Protein AF-A0A2I0T8H6-F1 (afdb_monomer_lite)

Secondary structure (DSSP, 8-state):
---B-TTT-PBP-SSS--EE-TTT--EE-TGGG-EEE--GGGT-SSPEEE-HHHHHHHHHHHHHHHHHHHHHTTSS-TTHHHHHHHHHHTTSS--

Organism: NCBI:txid1758121

Structure (mmCIF, N/CA/C/O backbone):
data_AF-A0A2I0T8H6-F1
#
_entry.id   AF-A0A2I0T8H6-F1
#
loop_
_atom_site.group_PDB
_atom_site.id
_atom_site.type_symbol
_atom_site.label_atom_id
_atom_site.label_alt_id
_atom_site.label_comp_id
_atom_site.label_asym_id
_atom_site.label_entity_id
_atom_site.label_seq_id
_atom_site.pdbx_PDB_ins_code
_atom_site.Cartn_x
_atom_site.Cartn_y
_atom_site.Cartn_z
_atom_site.occupancy
_atom_site.B_iso_or_equiv
_atom_site.auth_seq_id
_atom_site.auth_comp_id
_atom_site.auth_asym_id
_atom_site.auth_atom_id
_atom_site.pdbx_PDB_model_num
ATOM 1 N N . MET A 1 1 ? 20.691 -2.307 -3.298 1.00 68.94 1 MET A N 1
ATOM 2 C CA . MET A 1 1 ? 19.483 -1.646 -3.856 1.00 68.94 1 MET A CA 1
ATOM 3 C C . MET A 1 1 ? 18.609 -2.686 -4.546 1.00 68.94 1 MET A C 1
ATOM 5 O O . MET A 1 1 ? 19.160 -3.517 -5.247 1.00 68.94 1 MET A O 1
ATOM 9 N N . CYS A 1 2 ? 17.281 -2.639 -4.403 1.00 87.81 2 CYS A N 1
ATOM 10 C CA . CYS A 1 2 ? 16.370 -3.553 -5.107 1.00 87.81 2 CYS A CA 1
ATOM 11 C C . CYS A 1 2 ? 16.259 -3.176 -6.604 1.00 87.81 2 CYS A C 1
ATOM 13 O O . CYS A 1 2 ? 15.856 -2.039 -6.882 1.00 87.81 2 CYS A O 1
ATOM 15 N N . PRO A 1 3 ? 16.643 -4.037 -7.570 1.00 93.81 3 PRO A N 1
ATOM 16 C CA . PRO A 1 3 ? 16.611 -3.705 -9.000 1.00 93.81 3 PRO A CA 1
ATOM 17 C C . PRO A 1 3 ? 15.264 -4.010 -9.678 1.00 93.81 3 PRO A C 1
ATOM 19 O O . PRO A 1 3 ? 15.001 -3.489 -10.762 1.00 93.81 3 PRO A O 1
ATOM 22 N N . ARG A 1 4 ? 14.410 -4.823 -9.044 1.00 97.19 4 ARG A N 1
ATOM 23 C CA . ARG A 1 4 ? 13.128 -5.297 -9.585 1.00 97.19 4 ARG A CA 1
ATOM 24 C C . ARG A 1 4 ? 12.027 -5.263 -8.531 1.00 97.19 4 ARG A C 1
ATOM 26 O O . ARG A 1 4 ? 12.314 -5.246 -7.338 1.00 97.19 4 ARG A O 1
ATOM 33 N N . CYS A 1 5 ? 10.771 -5.240 -8.955 1.00 97.25 5 CYS A N 1
ATOM 34 C CA . CYS A 1 5 ? 9.630 -5.346 -8.053 1.00 97.25 5 CYS A CA 1
ATOM 35 C C . CYS A 1 5 ? 9.608 -6.720 -7.367 1.00 97.25 5 CYS A C 1
ATOM 37 O O . CYS A 1 5 ? 9.545 -7.735 -8.048 1.00 97.25 5 CYS A O 1
ATOM 39 N N . MET A 1 6 ? 9.524 -6.771 -6.036 1.00 96.94 6 MET A N 1
ATOM 40 C CA . MET A 1 6 ? 9.479 -8.022 -5.255 1.00 96.94 6 MET A CA 1
ATOM 41 C C . MET A 1 6 ? 8.137 -8.785 -5.346 1.00 96.94 6 MET A C 1
ATOM 43 O O . MET A 1 6 ? 7.824 -9.572 -4.462 1.00 96.94 6 MET A O 1
ATOM 47 N N . GLN A 1 7 ? 7.326 -8.522 -6.377 1.00 96.56 7 GLN A N 1
ATOM 48 C CA . GLN A 1 7 ? 6.019 -9.161 -6.596 1.00 96.56 7 GLN A CA 1
ATOM 49 C C . GLN A 1 7 ? 5.838 -9.583 -8.053 1.00 96.56 7 GLN A C 1
ATOM 51 O O . GLN A 1 7 ? 5.532 -10.734 -8.323 1.00 96.56 7 GLN A O 1
ATOM 56 N N . CYS A 1 8 ? 6.033 -8.660 -9.000 1.00 96.94 8 CYS A N 1
ATOM 57 C CA . CYS A 1 8 ? 5.869 -8.925 -10.434 1.00 96.94 8 CYS A CA 1
ATOM 58 C C . CYS A 1 8 ? 7.192 -8.938 -11.220 1.00 96.94 8 CYS A C 1
ATOM 60 O O . CYS A 1 8 ? 7.166 -8.916 -12.445 1.00 96.94 8 CYS A O 1
ATOM 62 N N . ASP A 1 9 ? 8.335 -8.863 -10.531 1.00 96.81 9 ASP A N 1
ATOM 63 C CA . ASP A 1 9 ? 9.702 -8.859 -11.082 1.00 96.81 9 ASP A CA 1
ATOM 64 C C . ASP A 1 9 ? 10.011 -7.794 -12.160 1.00 96.81 9 ASP A C 1
ATOM 66 O O . ASP A 1 9 ? 11.053 -7.800 -12.820 1.00 96.81 9 ASP A O 1
ATOM 70 N N . THR A 1 10 ? 9.128 -6.802 -12.312 1.00 96.44 10 THR A N 1
ATOM 71 C CA . THR A 1 10 ? 9.326 -5.686 -13.241 1.00 96.44 10 THR A CA 1
ATOM 72 C C . THR A 1 10 ? 10.583 -4.911 -12.869 1.00 96.44 10 THR A C 1
ATOM 74 O O . THR A 1 10 ? 10.749 -4.497 -11.717 1.00 96.44 10 THR A O 1
ATOM 77 N N . LYS A 1 11 ? 11.467 -4.711 -13.849 1.00 97.06 11 LYS A N 1
ATOM 78 C CA . LYS A 1 11 ? 12.705 -3.950 -13.681 1.00 97.06 11 LYS A CA 1
ATOM 79 C C . LYS A 1 11 ? 12.386 -2.480 -13.439 1.00 97.06 11 LYS A C 1
ATOM 81 O O . LYS A 1 11 ? 11.533 -1.903 -14.105 1.00 97.06 11 LYS A O 1
ATOM 86 N N . PHE A 1 12 ? 13.080 -1.884 -12.480 1.00 96.62 12 PHE A N 1
ATOM 87 C CA . PHE A 1 12 ? 12.988 -0.450 -12.249 1.00 96.62 12 PHE A CA 1
ATOM 88 C C . PHE A 1 12 ? 13.876 0.309 -13.233 1.00 96.62 12 PHE A C 1
ATOM 90 O O . PHE A 1 12 ? 15.028 -0.068 -13.458 1.00 96.62 12 PHE A O 1
ATOM 97 N N . ASP A 1 13 ? 13.344 1.398 -13.769 1.00 93.56 13 ASP A N 1
ATOM 98 C CA . ASP A 1 13 ? 14.013 2.301 -14.700 1.00 93.56 13 ASP A CA 1
ATOM 99 C C . ASP A 1 13 ? 13.584 3.755 -14.418 1.00 93.56 13 ASP A C 1
ATOM 101 O O . ASP A 1 13 ? 13.075 4.074 -13.338 1.00 93.56 13 ASP A O 1
ATOM 105 N N . PHE A 1 14 ? 13.826 4.668 -15.359 1.00 92.00 14 PHE A N 1
ATOM 106 C CA . PHE A 1 14 ? 13.464 6.078 -15.198 1.00 92.00 14 PHE A CA 1
ATOM 107 C C . PHE A 1 14 ? 11.945 6.328 -15.177 1.00 92.00 14 PHE A C 1
ATOM 109 O O . PHE A 1 14 ? 11.508 7.337 -14.614 1.00 92.00 14 PHE A O 1
ATOM 116 N N . ILE A 1 15 ? 11.148 5.412 -15.736 1.00 92.81 15 ILE A N 1
ATOM 117 C CA . ILE A 1 15 ? 9.684 5.494 -15.818 1.00 92.81 15 ILE A CA 1
ATOM 118 C C . ILE A 1 15 ? 9.059 4.758 -14.622 1.00 92.81 15 ILE A C 1
ATOM 120 O O . ILE A 1 15 ? 8.227 5.303 -13.897 1.00 92.81 15 ILE A O 1
ATOM 124 N N . THR A 1 16 ? 9.509 3.534 -14.360 1.00 94.56 16 THR A N 1
ATOM 125 C CA . THR A 1 16 ? 9.043 2.664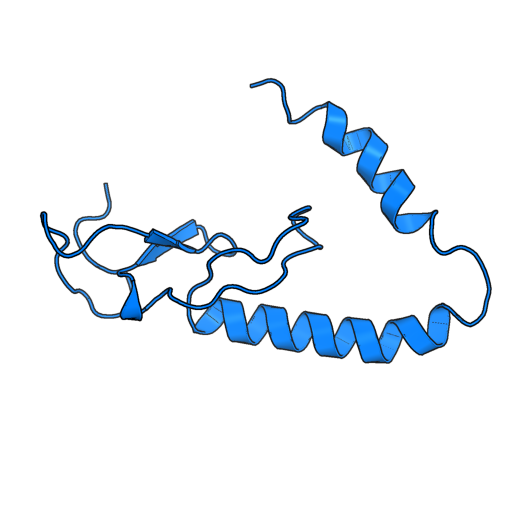 -13.281 1.00 94.56 16 THR A CA 1
ATOM 126 C C . THR A 1 16 ? 9.822 2.952 -12.005 1.00 94.56 16 THR A C 1
ATOM 128 O O . THR A 1 16 ? 10.861 2.350 -11.717 1.00 94.56 16 THR A O 1
ATOM 131 N N . ARG A 1 17 ? 9.297 3.883 -11.207 1.00 94.75 17 ARG A N 1
ATOM 132 C CA . ARG A 1 17 ? 9.888 4.274 -9.923 1.00 94.75 17 ARG A CA 1
ATOM 133 C C . ARG A 1 17 ? 9.712 3.194 -8.849 1.00 94.75 17 ARG A C 1
ATOM 135 O O . ARG A 1 17 ? 8.803 2.364 -8.887 1.00 94.75 17 ARG A O 1
ATOM 142 N N . LYS A 1 18 ? 10.626 3.217 -7.876 1.00 95.69 18 LYS A N 1
ATOM 143 C CA . LYS A 1 18 ? 10.661 2.298 -6.731 1.00 95.69 18 LYS A CA 1
ATOM 144 C C . LYS A 1 18 ? 9.765 2.803 -5.609 1.00 95.69 18 LYS A C 1
ATOM 146 O O . LYS A 1 18 ? 9.846 3.971 -5.232 1.00 95.69 18 LYS A O 1
ATOM 151 N N . HIS A 1 19 ? 8.995 1.907 -5.002 1.00 96.62 19 HIS A N 1
ATOM 152 C CA . HIS A 1 19 ? 8.151 2.213 -3.852 1.00 96.62 19 HIS A CA 1
ATOM 153 C C . HIS A 1 19 ? 8.306 1.160 -2.759 1.00 96.62 19 HIS A C 1
ATOM 155 O O . HIS A 1 19 ? 8.294 -0.032 -3.034 1.00 96.62 19 HIS A O 1
ATOM 161 N N . HIS A 1 20 ? 8.396 1.588 -1.503 1.00 96.94 20 HIS A N 1
ATOM 162 C CA . HIS A 1 20 ? 8.426 0.666 -0.367 1.00 96.94 20 HIS A CA 1
ATOM 163 C C . HIS A 1 20 ? 7.043 0.534 0.269 1.00 96.94 20 HIS A C 1
ATOM 165 O O . HIS A 1 20 ? 6.329 1.528 0.437 1.00 96.94 20 HIS A O 1
ATOM 171 N N . CYS A 1 21 ? 6.666 -0.687 0.638 1.00 97.38 21 CYS A N 1
ATOM 172 C CA . CYS A 1 21 ? 5.523 -0.905 1.519 1.00 97.38 21 CYS A CA 1
ATOM 173 C C . CYS A 1 21 ? 5.906 -0.463 2.937 1.00 97.38 21 CYS A C 1
ATOM 175 O O . CYS A 1 21 ? 6.889 -0.956 3.482 1.00 97.38 21 CYS A O 1
ATOM 177 N N . ARG A 1 22 ? 5.134 0.439 3.554 1.00 96.62 22 ARG A N 1
ATOM 178 C CA . ARG A 1 22 ? 5.441 0.943 4.909 1.00 96.62 22 ARG A CA 1
ATOM 179 C C . ARG A 1 22 ? 5.206 -0.097 6.009 1.00 96.62 22 ARG A C 1
ATOM 181 O O . ARG A 1 22 ? 5.750 0.044 7.092 1.00 96.62 22 ARG A O 1
ATOM 188 N N . ARG A 1 23 ? 4.428 -1.147 5.721 1.00 94.31 23 ARG A N 1
ATOM 189 C CA . ARG A 1 23 ? 4.165 -2.261 6.643 1.00 94.31 23 ARG A CA 1
ATOM 190 C C . ARG A 1 23 ? 5.306 -3.285 6.659 1.00 94.31 23 ARG A C 1
ATOM 192 O O . ARG A 1 23 ? 5.723 -3.691 7.731 1.00 94.31 23 ARG A O 1
ATOM 199 N N . CYS A 1 24 ? 5.787 -3.724 5.490 1.00 95.25 24 CYS A N 1
ATOM 200 C CA . CYS A 1 24 ? 6.756 -4.830 5.385 1.00 95.25 24 CYS A CA 1
ATOM 201 C C . CYS A 1 24 ? 8.147 -4.438 4.864 1.00 95.25 24 CYS A C 1
ATOM 203 O O . CYS A 1 24 ? 9.011 -5.299 4.746 1.00 95.25 24 CYS A O 1
ATOM 205 N N . GLY A 1 25 ? 8.369 -3.180 4.474 1.00 94.94 25 GLY A N 1
ATOM 206 C CA . GLY A 1 25 ? 9.666 -2.672 4.006 1.00 94.94 25 GLY A CA 1
ATOM 207 C C . GLY A 1 25 ? 10.102 -3.126 2.605 1.00 94.94 25 GLY A C 1
ATOM 208 O O . GLY A 1 25 ? 11.010 -2.528 2.031 1.00 94.94 25 GLY A O 1
ATOM 209 N N . LYS A 1 26 ? 9.449 -4.134 2.009 1.00 96.38 26 LYS A N 1
ATOM 210 C CA . LYS A 1 26 ? 9.762 -4.649 0.662 1.00 96.38 26 LYS A CA 1
ATOM 211 C C . LYS A 1 26 ? 9.565 -3.590 -0.435 1.00 96.38 26 LYS A C 1
ATOM 213 O O . LYS A 1 26 ? 8.779 -2.649 -0.280 1.00 96.38 26 LYS A O 1
ATOM 218 N N . CYS A 1 27 ? 10.272 -3.760 -1.555 1.00 97.25 27 CYS A N 1
ATOM 219 C CA . CYS A 1 27 ? 10.301 -2.827 -2.684 1.00 97.25 27 CYS A CA 1
ATOM 220 C C . CYS A 1 27 ? 9.409 -3.294 -3.850 1.00 97.25 27 CYS A C 1
ATOM 222 O O . CYS A 1 27 ? 9.471 -4.445 -4.278 1.00 97.25 27 CYS A O 1
ATOM 224 N N . PHE A 1 28 ? 8.606 -2.385 -4.396 1.00 97.88 28 PHE A N 1
ATOM 225 C CA . PHE A 1 28 ? 7.558 -2.651 -5.378 1.00 97.88 28 PHE A CA 1
ATOM 226 C C . PHE A 1 28 ? 7.482 -1.550 -6.443 1.00 97.88 28 PHE A C 1
ATOM 228 O O . PHE A 1 28 ? 7.939 -0.427 -6.225 1.00 97.88 28 PHE A O 1
ATOM 235 N N . CYS A 1 29 ? 6.868 -1.858 -7.586 1.00 97.56 29 CYS A N 1
ATOM 236 C CA . CYS A 1 29 ? 6.392 -0.847 -8.532 1.00 97.56 29 CYS A CA 1
ATOM 237 C C . CYS A 1 29 ? 5.073 -0.222 -8.047 1.00 97.56 29 CYS A C 1
ATOM 239 O O . CYS A 1 29 ? 4.440 -0.735 -7.119 1.00 97.56 29 CYS A O 1
ATOM 241 N N 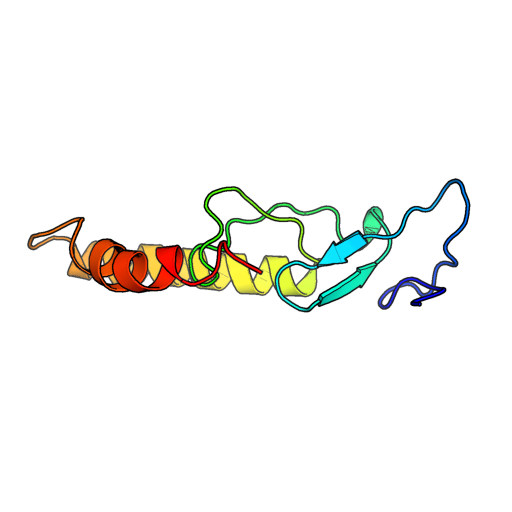. ASP A 1 30 ? 4.644 0.873 -8.681 1.00 96.38 30 ASP A N 1
ATOM 242 C CA . ASP A 1 30 ? 3.417 1.577 -8.287 1.00 96.38 30 ASP A CA 1
ATOM 243 C C . ASP A 1 30 ? 2.187 0.655 -8.346 1.00 96.38 30 ASP A C 1
ATOM 245 O O . ASP A 1 30 ? 1.443 0.565 -7.372 1.00 96.38 30 ASP A O 1
ATOM 249 N N . LYS A 1 31 ? 2.064 -0.155 -9.408 1.00 96.31 31 LYS A N 1
ATOM 250 C CA . LYS A 1 31 ? 0.960 -1.117 -9.592 1.00 96.31 31 LYS A CA 1
ATOM 251 C C . LYS A 1 31 ? 0.842 -2.135 -8.450 1.00 96.31 31 LYS A C 1
ATOM 253 O O . LYS A 1 31 ? -0.261 -2.436 -8.010 1.00 96.31 31 LYS A O 1
ATOM 258 N N . CYS A 1 32 ? 1.966 -2.656 -7.951 1.00 97.25 32 CYS A N 1
ATOM 259 C CA . CYS A 1 32 ? 1.971 -3.664 -6.881 1.00 97.25 32 CYS A CA 1
ATOM 260 C C . CYS A 1 32 ? 1.816 -3.066 -5.471 1.00 97.25 32 CYS A C 1
ATOM 262 O O . CYS A 1 32 ? 1.643 -3.800 -4.495 1.00 97.25 32 CYS A O 1
ATOM 264 N N . CYS A 1 33 ? 1.908 -1.742 -5.343 1.00 97.12 33 CYS A N 1
ATOM 265 C CA . CYS A 1 33 ? 1.949 -1.043 -4.064 1.00 97.12 33 CYS A CA 1
ATOM 266 C C . CYS A 1 33 ? 1.241 0.313 -4.156 1.00 97.12 33 CYS A C 1
ATOM 268 O O . CYS A 1 33 ? 1.802 1.327 -3.756 1.00 97.12 33 CYS A O 1
ATOM 270 N N . SER A 1 34 ? 0.029 0.354 -4.712 1.00 95.69 34 SER A N 1
ATOM 271 C CA . SER A 1 34 ? -0.732 1.592 -4.961 1.00 95.69 34 SER A CA 1
ATOM 272 C C . SER A 1 34 ? -1.671 1.987 -3.818 1.00 95.69 34 SER A C 1
ATOM 274 O O . SER A 1 34 ? -2.075 3.144 -3.712 1.00 95.69 34 SER A O 1
ATOM 276 N N . LYS A 1 35 ? -2.020 1.042 -2.939 1.00 95.88 35 LYS A N 1
ATOM 277 C CA . LYS A 1 35 ? -3.010 1.258 -1.879 1.00 95.88 35 LYS A CA 1
ATOM 278 C C . LYS A 1 35 ? -2.426 2.110 -0.755 1.00 95.88 35 LYS A C 1
ATOM 280 O O . LYS A 1 35 ? -1.332 1.826 -0.267 1.00 95.88 35 LYS A O 1
ATOM 285 N N . LYS A 1 36 ? -3.183 3.112 -0.305 1.00 96.19 36 LYS A N 1
ATOM 286 C CA . LYS A 1 36 ? -2.924 3.832 0.947 1.00 96.19 36 LYS A CA 1
ATOM 287 C C . LYS A 1 36 ? -3.905 3.344 2.004 1.00 96.19 36 LYS A C 1
ATOM 289 O O . LYS A 1 36 ? -5.109 3.411 1.786 1.00 96.19 36 LYS A O 1
ATOM 294 N N . VAL A 1 37 ? -3.393 2.825 3.114 1.00 94.00 37 VAL A N 1
ATOM 295 C CA . VAL A 1 37 ? -4.206 2.245 4.193 1.00 94.00 37 VAL A CA 1
ATOM 296 C C . VAL A 1 37 ? -3.717 2.800 5.532 1.00 94.00 37 VAL A C 1
ATOM 298 O O . VAL A 1 37 ? -2.496 2.902 5.710 1.00 94.00 37 VAL A O 1
ATOM 301 N N . PRO A 1 38 ? -4.621 3.171 6.461 1.00 90.88 38 PRO A N 1
ATOM 302 C CA . PRO A 1 38 ? -4.240 3.562 7.814 1.00 90.88 38 PRO A CA 1
ATOM 303 C C . PRO A 1 38 ? -3.360 2.499 8.472 1.00 90.88 38 PRO A C 1
ATOM 305 O O . PRO A 1 38 ? -3.596 1.300 8.313 1.00 90.88 38 PRO A O 1
ATOM 308 N N . LEU A 1 39 ? -2.349 2.932 9.225 1.00 88.88 39 LEU A N 1
ATOM 309 C CA . LEU A 1 39 ? -1.510 2.021 10.004 1.00 88.88 39 LEU A CA 1
ATOM 310 C C . LEU A 1 39 ? -1.238 2.570 11.419 1.00 88.88 39 LEU A C 1
ATOM 312 O O . LEU A 1 39 ? -0.083 2.824 11.766 1.00 88.88 39 LEU A O 1
ATOM 316 N N . PRO A 1 40 ? -2.283 2.729 12.261 1.00 83.81 40 PRO A N 1
ATOM 317 C CA . PRO A 1 40 ? -2.160 3.412 13.553 1.00 83.81 40 PRO A CA 1
ATOM 318 C C . PRO A 1 40 ? -1.240 2.691 14.544 1.00 83.81 40 PRO A C 1
ATOM 320 O O . PRO A 1 40 ? -0.565 3.335 15.337 1.00 83.81 40 PRO A O 1
ATOM 323 N N . ARG A 1 41 ? -1.153 1.352 14.473 1.00 79.25 41 ARG A N 1
ATOM 324 C CA . ARG A 1 41 ? -0.279 0.543 15.350 1.00 79.25 41 ARG A CA 1
ATOM 325 C C . ARG A 1 41 ? 1.214 0.811 15.145 1.00 79.25 41 ARG A C 1
ATOM 327 O O . ARG A 1 41 ? 2.008 0.501 16.019 1.00 79.25 41 ARG A O 1
ATOM 334 N N . MET A 1 42 ? 1.583 1.361 13.990 1.00 81.62 42 MET A N 1
ATOM 335 C CA . MET A 1 42 ? 2.947 1.791 13.673 1.00 81.62 42 MET A CA 1
ATOM 336 C C . MET A 1 42 ? 3.122 3.308 13.858 1.00 81.62 42 MET A C 1
ATOM 338 O O . MET A 1 42 ? 4.057 3.884 13.312 1.00 81.62 42 MET A O 1
ATOM 342 N N . CYS A 1 43 ? 2.197 3.962 14.569 1.00 83.88 43 CYS A N 1
ATOM 343 C CA . CYS A 1 43 ? 2.186 5.403 14.830 1.00 83.88 43 CYS A CA 1
ATOM 344 C C . CYS A 1 43 ? 2.119 6.286 13.568 1.00 83.88 43 CYS A C 1
ATOM 346 O O . CYS A 1 43 ? 2.495 7.456 13.609 1.00 83.88 43 CYS A O 1
ATOM 348 N N . PHE A 1 44 ? 1.610 5.762 12.446 1.00 85.00 44 PHE A N 1
ATOM 349 C CA . PHE A 1 44 ? 1.290 6.595 11.287 1.00 85.00 44 PHE A CA 1
ATOM 350 C C . PHE A 1 44 ? -0.080 7.245 11.471 1.00 85.00 44 PHE A C 1
ATOM 352 O O . PHE A 1 44 ? -1.082 6.546 11.633 1.00 85.00 44 PHE A O 1
ATOM 359 N N . VAL A 1 45 ? -0.106 8.576 11.408 1.00 84.75 45 VAL A N 1
ATOM 360 C CA . VAL A 1 45 ? -1.339 9.374 11.465 1.00 84.75 45 VAL A CA 1
ATOM 361 C C . VAL A 1 45 ? -2.107 9.258 10.147 1.00 84.75 45 VAL A C 1
ATOM 363 O O . VAL A 1 45 ? -3.294 8.940 10.142 1.00 84.75 45 VAL A O 1
ATOM 366 N N . ASP A 1 46 ? -1.409 9.434 9.024 1.00 89.56 46 ASP A N 1
ATOM 367 C CA . ASP A 1 46 ? -2.010 9.402 7.692 1.00 89.56 46 ASP A CA 1
ATOM 368 C C . ASP A 1 46 ? -1.978 8.002 7.053 1.00 89.56 46 ASP A C 1
ATOM 370 O O . ASP A 1 46 ? -1.079 7.198 7.330 1.00 89.56 46 ASP A O 1
ATOM 374 N N . PRO A 1 47 ? -2.905 7.696 6.123 1.00 92.81 47 PRO A N 1
ATOM 375 C CA . PRO A 1 47 ? -2.861 6.470 5.336 1.00 92.81 47 PRO A CA 1
ATOM 376 C C . PRO A 1 47 ? -1.546 6.321 4.565 1.00 92.81 47 PRO A C 1
ATOM 378 O O . PRO A 1 47 ? -1.189 7.135 3.707 1.00 92.81 47 PRO A O 1
ATOM 381 N N . VAL A 1 48 ? -0.844 5.218 4.813 1.00 95.81 48 VAL A N 1
ATOM 382 C CA . VAL A 1 48 ? 0.466 4.947 4.220 1.00 95.81 48 VAL A CA 1
ATOM 383 C C . VAL A 1 48 ? 0.381 3.955 3.078 1.00 95.81 48 VAL A C 1
ATOM 385 O O . VAL A 1 48 ? -0.481 3.080 3.035 1.00 95.81 48 VAL A O 1
ATOM 388 N N . ARG A 1 49 ? 1.328 4.074 2.146 1.00 97.38 49 ARG A N 1
ATOM 389 C CA . ARG A 1 49 ? 1.444 3.176 0.998 1.00 97.38 49 ARG A CA 1
ATOM 390 C C . ARG A 1 49 ? 1.789 1.747 1.440 1.00 97.38 49 ARG A C 1
ATOM 392 O O . ARG A 1 49 ? 2.797 1.534 2.120 1.00 97.38 49 ARG A O 1
ATOM 399 N N . GLN A 1 50 ? 1.001 0.773 0.997 1.00 97.44 50 GLN A N 1
ATOM 400 C CA . GLN A 1 50 ? 1.193 -0.646 1.289 1.00 97.44 50 GLN A CA 1
ATOM 401 C C . GLN A 1 50 ? 1.079 -1.510 0.025 1.00 97.44 50 GLN A C 1
ATOM 403 O O . GLN A 1 50 ? 0.373 -1.163 -0.924 1.00 97.44 50 GLN A O 1
ATOM 408 N N . CYS A 1 51 ? 1.767 -2.656 0.020 1.00 97.62 51 CYS A N 1
ATOM 409 C CA . CYS A 1 51 ? 1.549 -3.682 -0.999 1.00 97.62 51 CYS A CA 1
ATOM 410 C C . CYS A 1 51 ? 0.159 -4.314 -0.841 1.00 97.62 51 CYS A C 1
ATOM 412 O O . CYS A 1 51 ? -0.475 -4.188 0.210 1.00 97.62 51 CYS A O 1
ATOM 414 N N . ALA A 1 52 ? -0.312 -5.004 -1.882 1.00 94.94 52 ALA A N 1
ATOM 415 C CA . ALA A 1 52 ? -1.646 -5.605 -1.896 1.00 94.94 52 ALA A CA 1
ATOM 416 C C . ALA A 1 52 ? -1.905 -6.538 -0.698 1.00 94.94 52 ALA A C 1
ATOM 418 O O . ALA A 1 52 ? -2.965 -6.452 -0.083 1.00 94.94 52 ALA A O 1
ATOM 419 N N . GLU A 1 53 ? -0.924 -7.368 -0.340 1.00 95.75 53 GLU A N 1
ATOM 420 C CA . GLU A 1 53 ? -1.002 -8.298 0.789 1.00 95.75 53 GLU A CA 1
ATOM 421 C C . GLU A 1 53 ? -1.115 -7.561 2.132 1.00 95.75 53 GLU A C 1
ATOM 423 O O . GLU A 1 53 ? -2.068 -7.765 2.882 1.00 95.75 53 GLU A O 1
ATOM 428 N N . CYS A 1 54 ? -0.197 -6.630 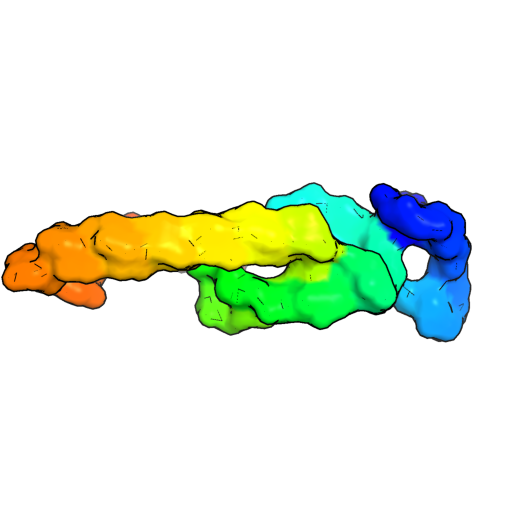2.414 1.00 96.19 54 CYS A N 1
ATOM 429 C CA . CYS A 1 54 ? -0.222 -5.856 3.656 1.00 96.19 54 CYS A CA 1
ATOM 430 C C . CYS A 1 54 ? -1.480 -4.993 3.790 1.00 96.19 54 CYS A C 1
ATOM 432 O O . CYS A 1 54 ? -1.993 -4.836 4.897 1.00 96.19 54 CYS A O 1
ATOM 434 N N . ALA A 1 55 ? -1.995 -4.461 2.680 1.00 95.81 55 ALA A N 1
ATOM 435 C CA . ALA A 1 55 ? -3.231 -3.694 2.681 1.00 95.81 55 ALA A CA 1
ATOM 436 C C . ALA A 1 55 ? -4.423 -4.540 3.160 1.00 95.81 55 ALA A C 1
ATOM 438 O O . ALA A 1 55 ? -5.215 -4.051 3.960 1.00 95.81 55 ALA A O 1
ATOM 439 N N . LEU A 1 56 ? -4.525 -5.804 2.729 1.00 94.81 56 LEU A N 1
ATOM 440 C CA . LEU A 1 56 ? -5.576 -6.724 3.184 1.00 94.81 56 LEU A CA 1
ATOM 441 C C . LEU A 1 56 ? -5.449 -7.038 4.679 1.00 94.81 56 LEU A C 1
ATOM 443 O O . LEU A 1 56 ? -6.452 -7.063 5.388 1.00 94.81 56 LEU A O 1
ATOM 447 N N . ILE A 1 57 ? -4.223 -7.249 5.167 1.00 93.00 57 ILE A N 1
ATOM 448 C CA . ILE A 1 57 ? -3.964 -7.503 6.593 1.00 93.00 57 ILE A CA 1
ATOM 449 C C . ILE A 1 57 ? -4.368 -6.284 7.427 1.00 93.00 57 ILE A C 1
ATOM 451 O O . ILE A 1 57 ? -5.127 -6.417 8.383 1.00 93.00 57 ILE A O 1
ATOM 455 N N . SER A 1 58 ? -3.913 -5.092 7.035 1.00 92.75 58 SER A N 1
ATOM 456 C CA . SER A 1 58 ? -4.219 -3.851 7.754 1.00 92.75 58 SER A CA 1
ATOM 457 C C . SER A 1 58 ? -5.723 -3.556 7.774 1.00 92.75 58 SER A C 1
ATOM 459 O O . SER A 1 58 ? -6.240 -3.138 8.801 1.00 92.75 58 SER A O 1
ATOM 461 N N . GLN A 1 59 ? -6.451 -3.833 6.686 1.00 91.62 59 GLN A N 1
ATOM 462 C CA . GLN A 1 59 ? -7.911 -3.675 6.644 1.00 91.62 59 GLN A CA 1
ATOM 463 C C . GLN A 1 59 ? -8.624 -4.621 7.615 1.00 91.62 59 GLN A C 1
ATOM 465 O O . GLN A 1 59 ? -9.445 -4.170 8.408 1.00 91.62 59 GLN A O 1
ATO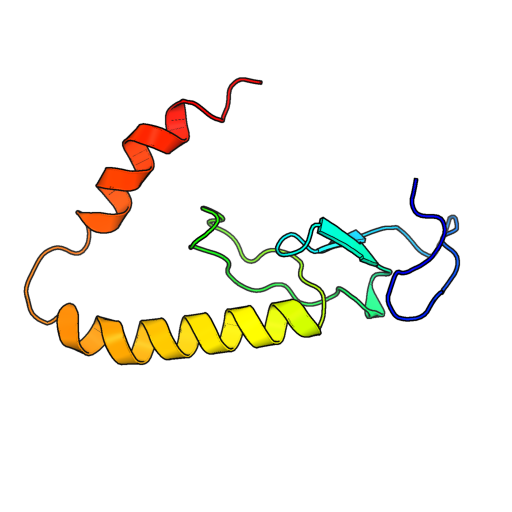M 470 N N . LYS A 1 60 ? -8.254 -5.908 7.628 1.00 90.00 60 LYS A N 1
ATOM 471 C CA . LYS A 1 60 ? -8.805 -6.880 8.587 1.00 90.00 60 LYS A CA 1
ATOM 472 C C . LYS A 1 60 ? -8.517 -6.486 10.036 1.00 90.00 60 LYS A C 1
ATOM 474 O O . LYS A 1 60 ? -9.373 -6.646 10.901 1.00 90.00 60 LYS A O 1
ATOM 479 N N . GLU A 1 61 ? -7.325 -5.955 10.310 1.00 87.31 61 GLU A N 1
ATOM 480 C CA . GLU A 1 61 ? -6.970 -5.445 11.638 1.00 87.31 61 GLU A CA 1
ATOM 481 C C . GLU A 1 61 ? -7.819 -4.243 12.051 1.00 87.31 61 GLU A C 1
ATOM 483 O O . GLU A 1 61 ? -8.227 -4.175 13.211 1.00 87.31 61 GLU A O 1
ATOM 488 N N . THR A 1 62 ? -8.089 -3.314 11.128 1.00 85.00 62 THR A N 1
ATOM 489 C CA . THR A 1 62 ? -8.990 -2.180 11.366 1.00 85.00 62 THR A CA 1
ATOM 490 C C . THR A 1 62 ? -10.415 -2.660 11.622 1.00 85.00 62 THR A C 1
ATOM 492 O O . THR A 1 62 ? -11.013 -2.258 12.612 1.00 85.00 62 THR A O 1
ATOM 495 N N . GLU A 1 63 ? -10.940 -3.581 10.812 1.00 85.75 63 GLU A N 1
ATOM 496 C CA . GLU A 1 63 ? -12.280 -4.145 11.014 1.00 85.75 63 GLU A CA 1
ATOM 497 C C . GLU A 1 63 ? -12.416 -4.865 12.361 1.00 85.75 63 GLU A C 1
ATOM 499 O O . GLU A 1 63 ? -13.440 -4.739 13.034 1.00 85.75 63 GLU A O 1
ATOM 504 N N . PHE A 1 64 ? -11.393 -5.623 12.766 1.00 83.44 64 PHE A N 1
ATOM 505 C CA . PHE A 1 64 ? -11.361 -6.278 14.071 1.00 83.44 64 PHE A CA 1
ATOM 506 C C . PHE A 1 64 ? -11.333 -5.251 15.205 1.00 83.44 64 PHE A C 1
ATOM 508 O O . PHE A 1 64 ? -12.120 -5.359 16.143 1.00 83.44 64 PHE A O 1
ATOM 515 N N . TYR A 1 65 ? -10.468 -4.237 15.103 1.00 76.88 65 TYR A N 1
ATOM 516 C CA . TYR A 1 65 ?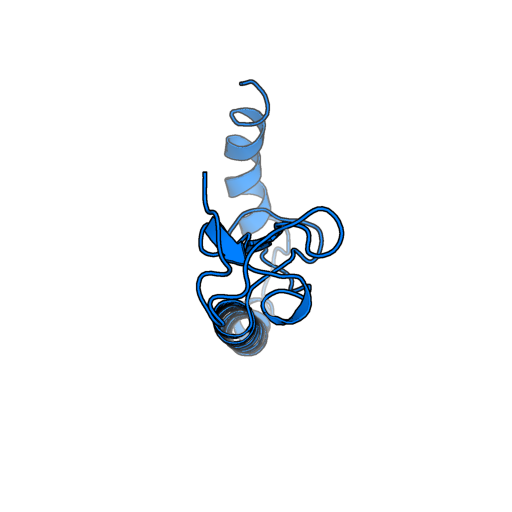 -10.374 -3.154 16.081 1.00 76.88 65 TYR A CA 1
ATOM 517 C C . TYR A 1 65 ? -11.714 -2.424 16.225 1.00 76.88 65 TYR A C 1
ATOM 519 O O . TYR A 1 65 ? -12.213 -2.283 17.337 1.00 76.88 65 TYR A O 1
ATOM 527 N N . ASP A 1 66 ? -12.349 -2.047 15.117 1.00 78.12 66 ASP A N 1
ATOM 528 C CA . ASP A 1 66 ? -13.619 -1.319 15.125 1.00 78.12 66 ASP A CA 1
ATOM 529 C C . ASP A 1 66 ? -14.763 -2.134 15.736 1.00 78.12 66 ASP A C 1
ATOM 531 O O . ASP A 1 66 ? -15.605 -1.583 16.451 1.00 78.12 66 ASP A O 1
ATOM 535 N N . LYS A 1 67 ? -14.798 -3.447 15.477 1.00 73.12 67 LYS A N 1
ATOM 536 C CA . LYS A 1 67 ? -15.819 -4.352 16.026 1.00 73.12 67 LYS A CA 1
ATOM 537 C C . LYS A 1 67 ? -15.593 -4.654 17.508 1.00 73.12 67 LYS A C 1
ATOM 539 O O . LYS A 1 67 ? -16.565 -4.751 18.246 1.00 73.12 67 LYS A O 1
ATOM 544 N N . GLN A 1 68 ? -14.342 -4.800 17.946 1.00 64.50 68 GLN A N 1
ATOM 545 C CA . GLN A 1 68 ? -14.013 -5.194 19.321 1.00 64.50 68 GLN A CA 1
ATOM 546 C C . 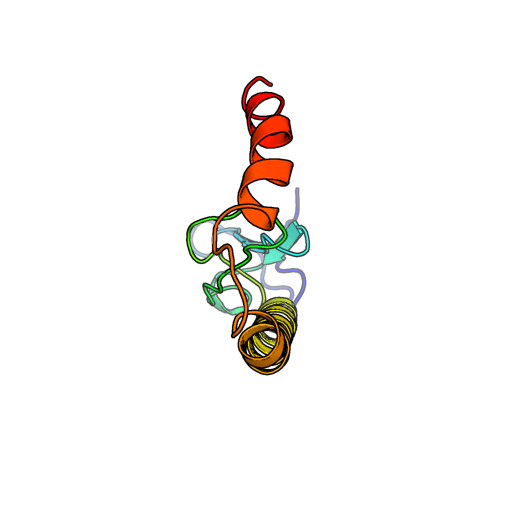GLN A 1 68 ? -13.900 -3.996 20.277 1.00 64.50 68 GLN A C 1
ATOM 548 O O . GLN A 1 68 ? -14.368 -4.080 21.409 1.00 64.50 68 GLN A O 1
ATOM 553 N N . LEU A 1 69 ? -13.350 -2.850 19.852 1.00 59.41 69 LEU A N 1
ATOM 554 C CA . LEU A 1 69 ? -13.216 -1.692 20.744 1.00 59.41 69 LEU A CA 1
ATOM 555 C C . LEU A 1 69 ? -14.484 -0.880 20.923 1.00 59.41 69 LEU A C 1
ATOM 557 O O . LEU A 1 69 ? -14.648 -0.323 22.000 1.00 59.41 69 LEU A O 1
ATOM 561 N N . LYS A 1 70 ? -15.407 -0.813 19.957 1.00 54.72 70 LYS A N 1
ATOM 562 C CA . LYS A 1 70 ? -16.693 -0.134 20.214 1.00 54.72 70 LYS A CA 1
ATOM 563 C C . LYS A 1 70 ? -17.440 -0.757 21.398 1.00 54.72 70 LYS A C 1
ATOM 565 O O . LYS A 1 70 ? -18.140 -0.049 22.110 1.00 54.72 70 LYS A O 1
ATOM 570 N N . VAL A 1 71 ? -17.229 -2.050 21.646 1.00 56.28 71 VAL A N 1
ATOM 571 C CA . VAL A 1 71 ? -17.788 -2.766 22.800 1.00 56.28 71 VAL A CA 1
ATOM 572 C C . VAL A 1 71 ? -17.090 -2.367 24.110 1.00 56.28 71 VAL A C 1
ATOM 574 O O . VAL A 1 71 ? -17.753 -2.251 25.135 1.00 56.28 71 VAL A O 1
ATOM 577 N N . LEU A 1 72 ? -15.782 -2.082 24.082 1.00 55.66 72 LEU A N 1
ATOM 578 C CA . LEU A 1 72 ? -14.997 -1.665 25.256 1.00 55.66 72 LEU A CA 1
ATOM 579 C C . LEU A 1 72 ? -15.063 -0.151 25.537 1.00 55.66 72 LEU A C 1
ATOM 581 O O . LEU A 1 72 ? -14.909 0.271 26.677 1.00 55.66 72 LEU A O 1
ATOM 585 N N . MET A 1 73 ? -15.318 0.677 24.520 1.00 54.09 73 MET A N 1
ATOM 586 C CA . MET A 1 73 ? -15.343 2.144 24.620 1.00 54.09 73 MET A CA 1
ATOM 587 C C . MET A 1 73 ? -16.704 2.730 25.029 1.00 54.09 73 MET A C 1
ATOM 589 O O . MET A 1 73 ? -16.841 3.950 25.106 1.00 54.09 73 MET A O 1
ATOM 593 N N . ASN A 1 74 ? -17.695 1.892 25.349 1.00 56.44 74 ASN A N 1
ATOM 594 C CA . ASN A 1 74 ? -18.939 2.341 25.986 1.00 56.44 74 ASN A CA 1
ATOM 595 C C . ASN A 1 74 ? -18.746 2.765 27.458 1.00 56.44 74 ASN A C 1
ATOM 597 O O . ASN A 1 74 ? -19.680 3.269 28.077 1.00 56.44 74 ASN A O 1
ATOM 601 N N . GLY A 1 75 ? -17.540 2.617 28.017 1.00 54.62 75 GLY A N 1
ATOM 602 C CA . GLY A 1 75 ? -17.191 3.100 29.349 1.00 54.62 75 GLY A CA 1
ATOM 603 C C . GLY A 1 75 ? -15.828 3.787 29.374 1.00 54.62 75 GLY A C 1
ATOM 604 O O . GLY A 1 75 ? -14.825 3.116 29.547 1.00 54.62 75 GLY A O 1
ATOM 605 N N . LYS A 1 76 ? -15.844 5.124 29.281 1.00 50.47 76 LYS A N 1
ATOM 606 C CA . LYS A 1 76 ? -14.787 6.080 29.673 1.00 50.47 76 LYS A CA 1
ATOM 607 C C . LYS A 1 76 ? -13.425 6.010 28.942 1.00 50.47 76 LYS A C 1
ATOM 609 O O . LYS A 1 76 ? -12.787 4.983 28.773 1.00 50.47 76 LYS A O 1
ATOM 614 N N . ASP A 1 77 ? -12.984 7.212 28.575 1.00 50.28 77 ASP A N 1
ATOM 615 C CA . ASP A 1 77 ? -11.600 7.633 28.326 1.00 50.28 77 ASP A CA 1
ATOM 616 C C . ASP A 1 77 ? -10.965 7.299 26.971 1.00 50.28 77 ASP A C 1
ATOM 618 O O . ASP A 1 77 ? -10.006 6.545 26.813 1.00 50.28 77 ASP A O 1
ATOM 622 N N . ARG A 1 78 ? -11.426 8.073 25.985 1.00 52.44 78 ARG A N 1
ATOM 623 C CA . ARG A 1 78 ? -10.878 8.263 24.633 1.00 52.44 78 ARG A CA 1
ATOM 624 C C . ARG A 1 78 ? -9.456 8.858 24.566 1.00 52.44 78 ARG A C 1
ATOM 626 O O . ARG A 1 78 ? -9.086 9.370 23.517 1.00 52.44 78 ARG A O 1
ATOM 633 N N . MET A 1 79 ? -8.648 8.795 25.628 1.00 44.38 79 MET A N 1
ATOM 634 C CA . MET A 1 79 ? -7.325 9.445 25.659 1.00 44.38 79 MET A CA 1
ATOM 635 C C . MET A 1 79 ? -6.201 8.629 26.328 1.00 44.38 79 MET A C 1
ATOM 637 O O . MET A 1 79 ? -5.036 8.942 26.111 1.00 44.38 79 MET A O 1
ATOM 641 N N . HIS A 1 80 ? -6.474 7.561 27.087 1.00 45.75 80 HIS A N 1
ATOM 642 C CA . HIS A 1 80 ? -5.410 6.952 27.907 1.00 45.75 80 HIS A CA 1
ATOM 643 C C . HIS A 1 80 ? -4.505 5.938 27.184 1.00 45.75 80 HIS A C 1
ATOM 645 O O . HIS A 1 80 ? -3.332 5.829 27.537 1.00 45.75 80 HIS A O 1
ATOM 651 N N . LEU A 1 81 ? -4.974 5.253 26.132 1.00 48.66 81 LEU A N 1
ATOM 652 C CA . LEU A 1 81 ? -4.116 4.305 25.396 1.00 48.66 81 LEU A CA 1
ATOM 653 C C . LEU A 1 81 ? -3.221 4.982 24.342 1.00 48.66 81 LEU A C 1
ATOM 655 O O . LEU A 1 81 ? -2.134 4.496 24.053 1.00 48.66 81 LEU A O 1
ATOM 659 N N . TYR A 1 82 ? -3.653 6.127 23.810 1.00 50.50 82 TYR A N 1
ATOM 660 C CA . TYR A 1 82 ? -2.889 6.956 22.867 1.00 50.50 82 TYR A CA 1
ATOM 661 C C . TYR A 1 82 ? -1.859 7.826 23.610 1.00 50.50 82 TYR A C 1
ATOM 663 O O . TYR A 1 82 ? -0.752 8.030 23.117 1.00 50.50 82 TYR A O 1
ATOM 671 N N . ALA A 1 83 ? -2.182 8.289 24.827 1.00 46.25 83 ALA A N 1
ATOM 672 C CA . ALA A 1 83 ? -1.281 9.097 25.651 1.00 46.25 83 ALA A CA 1
ATOM 673 C C . ALA A 1 83 ? -0.102 8.300 26.236 1.00 46.25 83 ALA A C 1
ATOM 675 O O . ALA A 1 83 ? 1.000 8.835 26.315 1.00 46.25 83 ALA A O 1
ATOM 676 N N . LEU A 1 84 ? -0.278 7.013 26.570 1.00 45.16 84 LEU A N 1
ATOM 677 C CA . LEU A 1 84 ? 0.832 6.184 27.067 1.00 45.16 84 LEU A CA 1
ATOM 678 C C . LEU A 1 84 ? 1.863 5.831 25.978 1.00 45.16 84 LEU A C 1
ATOM 680 O O . LEU A 1 84 ? 3.017 5.559 26.297 1.00 45.16 84 LEU A O 1
ATOM 684 N N . SER A 1 85 ? 1.490 5.903 24.695 1.00 45.56 85 SER A N 1
ATOM 685 C CA . SER A 1 85 ? 2.433 5.785 23.572 1.00 45.56 85 SER A CA 1
ATOM 686 C C . SER A 1 85 ? 3.108 7.105 23.181 1.00 45.56 85 SER A C 1
ATOM 688 O O . SER A 1 85 ? 4.209 7.080 22.635 1.00 45.56 85 SER A O 1
ATOM 690 N N . ILE A 1 86 ? 2.506 8.265 23.468 1.00 48.66 86 ILE A N 1
ATOM 691 C CA . ILE A 1 86 ? 3.065 9.575 23.077 1.00 48.66 86 ILE A CA 1
ATOM 692 C C . ILE A 1 86 ? 4.318 9.933 23.891 1.00 48.66 86 ILE A C 1
ATOM 694 O O . ILE A 1 86 ? 5.234 10.549 23.345 1.00 48.66 86 ILE A O 1
ATOM 698 N N . SER A 1 87 ? 4.442 9.447 25.129 1.00 44.31 87 SER A N 1
ATOM 699 C CA . SER A 1 87 ? 5.679 9.590 25.915 1.00 44.31 87 SER A CA 1
ATOM 700 C C . SER A 1 87 ? 6.886 8.863 25.300 1.00 44.31 87 SER A C 1
ATOM 702 O O . SER A 1 87 ? 8.021 9.199 25.622 1.00 44.31 87 SER A O 1
ATOM 704 N N . PHE A 1 88 ? 6.669 7.912 24.382 1.00 44.38 88 PHE A N 1
ATOM 705 C CA . PHE A 1 88 ? 7.738 7.243 23.627 1.00 44.38 88 PHE A CA 1
ATOM 706 C C . PHE A 1 88 ? 8.001 7.869 22.246 1.00 44.38 88 PHE A C 1
ATOM 708 O O . PHE A 1 88 ? 9.099 7.725 21.711 1.00 44.38 88 PHE A O 1
ATOM 715 N N . ILE A 1 89 ? 7.044 8.609 21.671 1.00 45.56 89 ILE A N 1
ATOM 716 C CA . ILE A 1 89 ? 7.171 9.193 20.321 1.00 45.56 89 ILE A CA 1
ATOM 717 C C . ILE A 1 89 ? 8.156 10.378 20.291 1.00 45.56 89 ILE A C 1
ATOM 719 O O . ILE A 1 89 ? 8.833 10.581 19.284 1.00 45.56 89 ILE A O 1
ATOM 723 N N . PHE A 1 90 ? 8.340 11.107 21.398 1.00 42.44 90 PHE A N 1
ATOM 724 C CA . PHE A 1 90 ? 9.328 12.199 21.458 1.00 42.44 90 PHE A CA 1
ATOM 725 C C . PHE A 1 90 ? 10.795 11.740 21.423 1.00 42.44 90 PHE A C 1
ATOM 727 O O . PHE A 1 90 ? 11.676 12.559 21.166 1.00 42.44 90 PHE A O 1
ATOM 734 N N . ILE A 1 91 ? 11.082 10.450 21.626 1.00 43.66 91 ILE A N 1
ATOM 735 C CA . ILE A 1 91 ? 12.460 9.933 21.627 1.00 43.66 91 ILE A CA 1
ATOM 736 C C . ILE A 1 91 ? 12.920 9.527 20.213 1.00 43.66 91 ILE A C 1
ATOM 738 O O . ILE A 1 91 ? 14.118 9.462 19.956 1.00 43.66 91 ILE A O 1
ATOM 742 N N . GLN A 1 92 ? 12.009 9.337 19.251 1.00 41.62 92 GLN A N 1
ATOM 743 C CA . GLN A 1 92 ? 12.348 8.782 17.929 1.00 41.62 92 GLN A CA 1
ATOM 744 C C . GLN A 1 92 ? 12.304 9.783 16.762 1.00 41.62 92 GLN A C 1
ATOM 746 O O . GLN A 1 92 ? 12.470 9.388 15.612 1.00 41.62 92 GLN A O 1
ATOM 751 N N . MET A 1 93 ? 12.138 11.081 17.049 1.00 42.97 93 MET A N 1
ATOM 752 C CA . MET A 1 93 ? 12.257 12.180 16.071 1.00 42.97 93 MET A CA 1
ATOM 753 C C . MET A 1 93 ? 13.606 12.922 16.136 1.00 42.97 93 MET A C 1
ATOM 755 O O . MET A 1 93 ? 13.731 14.043 15.643 1.00 42.97 93 MET A O 1
ATOM 759 N N . ARG A 1 94 ? 14.632 12.311 16.737 1.00 39.50 94 ARG A N 1
ATOM 760 C CA . ARG A 1 94 ? 16.008 12.821 16.725 1.00 39.50 94 ARG A CA 1
ATOM 761 C C . ARG A 1 94 ? 16.983 11.667 16.487 1.00 39.50 94 ARG A C 1
ATOM 763 O O . ARG A 1 94 ? 17.552 11.145 17.434 1.00 39.50 94 ARG A O 1
ATOM 770 N N . CYS A 1 95 ? 17.091 11.259 15.226 1.00 38.47 95 CYS A N 1
ATOM 771 C CA . CYS A 1 95 ? 18.242 10.619 14.581 1.00 38.47 95 CYS A CA 1
ATOM 772 C C . CYS A 1 95 ? 17.972 10.575 13.074 1.00 38.47 95 CYS A C 1
ATOM 774 O O . CYS A 1 95 ? 16.846 10.178 12.698 1.00 38.47 95 CYS A O 1
#

Sequence (95 aa):
MCPRCMQCDTKFDFITRKHHCRRCGKCFCDKCCSKKVPLPRMCFVDPVRQCAECALISQKETEFYDKQLKVLMNGKDRMHLYALSISFIFIQMRC

Radius of gyration: 17.04 Å; chains: 1; bounding box: 38×22×46 Å

pLDDT: mean 79.43, std 20.81, range [38.47, 97.88]

InterPro domains:
  IPR000306 FYVE zinc finger [PF01363] (3-55)
  IPR000306 FYVE zinc finger [SM00064] (3-60)
  IPR011011 Zinc finger, FYVE/PHD-type [SSF57903] (2-68)
  IPR013083 Zinc finger, RING/FYVE/PHD-type [G3DSA:3.30.40.10] (1-63)
  IPR017455 Zinc finger, FYVE-related [PS50178] (1-54)
  IPR052113 FYVE-type Zinc Finger Domain-Containing Protein [PTHR39490] (2-76)

Foldseek 3Di:
DDQAAPPPRHGDDPVFDWDAAPVPRGIHTCVQWVDFADDVVVVDPGGHIHGPVVRVVRVVVVVCCVVPVVVVPVDDDPPDVVVVCVVVVVVPPPD